Protein AF-A0A916LHQ2-F1 (afdb_monomer_lite)

Structure (mmCIF, N/CA/C/O backbone):
data_AF-A0A916LHQ2-F1
#
_entry.id   AF-A0A916LHQ2-F1
#
loop_
_atom_site.group_PDB
_a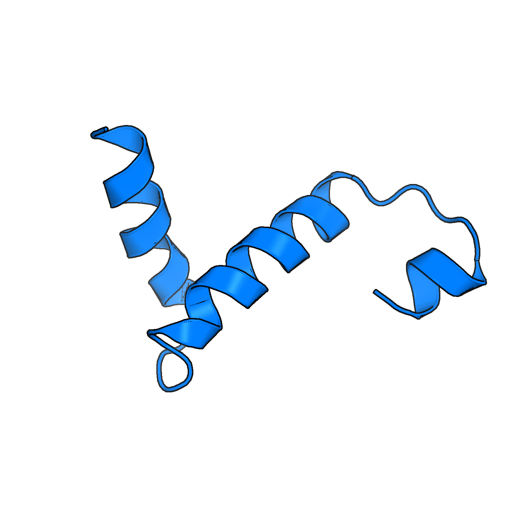tom_site.id
_atom_site.type_symbol
_atom_site.label_atom_id
_atom_site.label_alt_id
_atom_site.label_comp_id
_atom_site.label_asym_id
_atom_site.label_entity_id
_atom_site.label_seq_id
_atom_site.pdbx_PDB_ins_code
_atom_site.Cartn_x
_atom_site.Cartn_y
_atom_site.Cartn_z
_atom_site.occupancy
_atom_site.B_iso_or_equiv
_atom_site.auth_seq_id
_atom_site.auth_comp_id
_atom_site.auth_asym_id
_atom_site.auth_atom_id
_atom_site.pdbx_PDB_model_num
ATOM 1 N N . MET A 1 1 ? -6.349 -3.169 5.339 1.00 93.06 1 MET A N 1
ATOM 2 C CA . MET A 1 1 ? -7.439 -2.164 5.367 1.00 93.06 1 MET A CA 1
ATOM 3 C C . MET A 1 1 ? -8.536 -2.516 6.368 1.00 93.06 1 MET A C 1
ATOM 5 O O . MET A 1 1 ? -9.265 -1.630 6.787 1.00 93.06 1 MET A O 1
ATOM 9 N N . ASP A 1 2 ? -8.599 -3.762 6.832 1.00 95.62 2 ASP A N 1
ATOM 10 C CA . ASP A 1 2 ? -9.662 -4.268 7.709 1.00 95.62 2 ASP A CA 1
ATOM 11 C C . ASP A 1 2 ? -9.819 -3.492 9.020 1.00 95.62 2 ASP A C 1
ATOM 13 O O . ASP A 1 2 ? -10.936 -3.167 9.398 1.00 95.62 2 ASP A O 1
ATOM 17 N N . ALA A 1 3 ? -8.721 -3.103 9.678 1.00 95.31 3 ALA A N 1
ATOM 18 C CA . ALA A 1 3 ? -8.793 -2.288 10.894 1.00 95.31 3 ALA A CA 1
ATOM 19 C C . ALA A 1 3 ? -9.397 -0.895 10.633 1.00 95.31 3 ALA A C 1
ATOM 21 O O . ALA A 1 3 ? -10.174 -0.394 11.441 1.00 95.31 3 ALA A O 1
ATOM 22 N N . VAL A 1 4 ? -9.079 -0.283 9.487 1.00 95.81 4 VAL A N 1
ATOM 23 C CA . VAL A 1 4 ? -9.652 1.007 9.069 1.00 95.81 4 VAL A CA 1
ATOM 24 C C . VAL A 1 4 ? -11.157 0.852 8.843 1.00 95.81 4 VAL A C 1
ATOM 26 O O . VAL A 1 4 ? -11.935 1.641 9.372 1.00 95.81 4 VAL A O 1
ATOM 29 N N . ALA A 1 5 ? -11.573 -0.210 8.144 1.00 96.00 5 ALA A N 1
ATOM 30 C CA . ALA A 1 5 ? -12.983 -0.512 7.903 1.00 96.00 5 ALA A CA 1
ATOM 31 C C . ALA A 1 5 ? -13.752 -0.818 9.201 1.00 96.00 5 ALA A C 1
ATOM 33 O O . ALA A 1 5 ? -14.849 -0.305 9.401 1.00 96.00 5 ALA A O 1
ATOM 34 N N . ALA A 1 6 ? -13.162 -1.600 10.108 1.00 97.94 6 ALA A N 1
ATOM 35 C CA . ALA A 1 6 ? -13.784 -2.002 11.368 1.00 97.94 6 ALA A CA 1
ATOM 36 C C . ALA A 1 6 ? -13.928 -0.848 12.376 1.00 97.94 6 ALA A C 1
ATOM 38 O O . ALA A 1 6 ? -14.823 -0.877 13.215 1.00 97.94 6 ALA A O 1
ATOM 39 N N . THR A 1 7 ? -13.054 0.159 12.312 1.00 97.31 7 THR A N 1
ATOM 40 C CA . THR A 1 7 ? -13.053 1.299 13.248 1.00 97.31 7 THR A CA 1
ATOM 41 C C . THR A 1 7 ? 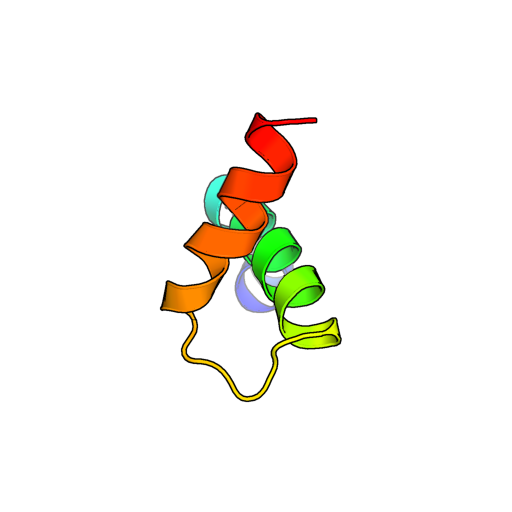-13.705 2.558 12.684 1.00 97.31 7 THR A C 1
ATOM 43 O O . THR A 1 7 ? -13.920 3.512 13.428 1.00 97.31 7 THR A O 1
ATOM 46 N N . GLY A 1 8 ? -14.001 2.593 11.381 1.00 96.25 8 GLY A N 1
ATOM 47 C CA . GLY A 1 8 ? -14.445 3.811 10.701 1.00 96.25 8 GLY A CA 1
ATOM 48 C C . GLY A 1 8 ? -13.369 4.902 10.662 1.00 96.25 8 GLY A C 1
ATOM 49 O O . GLY A 1 8 ? -13.692 6.083 10.554 1.00 96.25 8 GLY A O 1
ATOM 50 N N . ALA A 1 9 ? -12.093 4.528 10.794 1.00 97.44 9 ALA A N 1
ATOM 51 C CA . ALA A 1 9 ? -10.995 5.483 10.818 1.00 97.44 9 ALA A CA 1
ATOM 52 C C . ALA A 1 9 ? -10.803 6.164 9.454 1.00 97.44 9 ALA A C 1
ATOM 54 O O . ALA A 1 9 ? -10.877 5.538 8.397 1.00 97.44 9 ALA A O 1
ATOM 55 N N . THR A 1 10 ? -10.461 7.450 9.475 1.00 97.88 10 THR A N 1
ATOM 56 C CA . THR A 1 10 ? -10.100 8.198 8.266 1.00 97.88 10 THR A CA 1
ATOM 57 C C . THR A 1 10 ? -8.609 8.038 7.989 1.00 97.88 10 THR A C 1
ATOM 59 O O . THR A 1 10 ? -7.777 8.660 8.644 1.00 97.88 10 THR A O 1
ATOM 62 N N . ALA A 1 11 ? -8.263 7.213 6.998 1.00 97.00 11 ALA A N 1
ATOM 63 C CA . ALA A 1 11 ? -6.878 6.955 6.597 1.00 97.00 11 ALA A CA 1
ATOM 64 C C . ALA A 1 11 ? -6.660 7.220 5.092 1.00 97.00 11 ALA A C 1
ATOM 66 O O . ALA A 1 11 ? -6.385 6.280 4.343 1.00 97.00 11 ALA A O 1
ATOM 67 N N . PRO A 1 12 ? -6.784 8.470 4.605 1.00 96.50 12 PRO A N 1
ATOM 68 C CA . PRO A 1 12 ? -6.776 8.773 3.171 1.00 96.50 12 PRO A CA 1
AT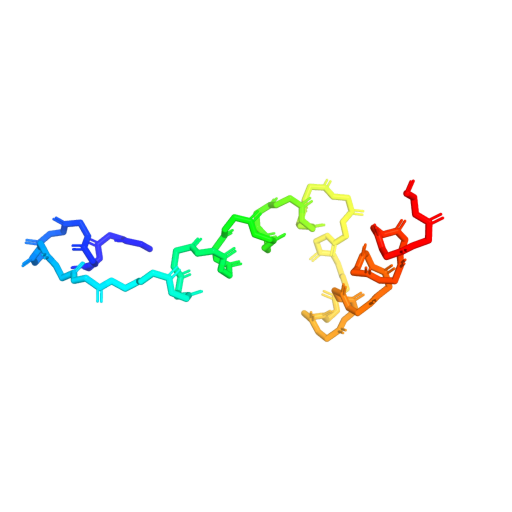OM 69 C C . PRO A 1 12 ? -5.447 8.409 2.496 1.00 96.50 12 PRO A C 1
ATOM 71 O O . PRO A 1 12 ? -5.449 7.758 1.455 1.00 96.50 12 PRO A O 1
ATOM 74 N N . LEU A 1 13 ? -4.309 8.739 3.119 1.00 97.38 13 LEU A N 1
ATOM 75 C CA . LEU A 1 13 ? -2.988 8.382 2.584 1.00 97.38 13 LEU A CA 1
ATOM 76 C C . LEU A 1 13 ? -2.730 6.872 2.642 1.00 97.38 13 LEU A C 1
ATOM 78 O O . LEU A 1 13 ? -2.178 6.309 1.702 1.00 97.38 13 LEU A O 1
ATOM 82 N N . GLY A 1 14 ? -3.170 6.204 3.713 1.00 96.94 14 GLY A N 1
ATOM 83 C CA . GLY A 1 14 ? -3.054 4.749 3.842 1.00 96.94 14 GLY A CA 1
ATOM 84 C C . GLY A 1 14 ? -3.913 3.998 2.824 1.00 96.94 14 GLY A C 1
ATOM 85 O O . GLY A 1 14 ? -3.457 3.021 2.241 1.00 96.94 14 GLY A O 1
ATOM 86 N N . SER A 1 15 ? -5.123 4.493 2.556 1.00 97.44 15 SER A N 1
ATOM 87 C CA . SER A 1 15 ? -6.028 3.933 1.543 1.00 97.44 15 SER A CA 1
ATOM 88 C C . SER A 1 15 ? -5.441 4.098 0.144 1.00 97.44 15 SER A C 1
ATOM 90 O O . SER A 1 15 ? -5.386 3.142 -0.621 1.00 97.44 15 SER A O 1
ATOM 92 N N . HIS A 1 16 ? -4.898 5.281 -0.157 1.00 96.94 16 HIS A N 1
ATOM 93 C CA . HIS A 1 16 ? -4.226 5.515 -1.430 1.00 96.94 16 HIS A CA 1
ATOM 94 C C . HIS A 1 16 ? -2.974 4.639 -1.604 1.00 96.94 16 HIS A C 1
ATOM 96 O O . HIS A 1 16 ? -2.748 4.084 -2.678 1.00 96.94 16 HIS A O 1
ATOM 102 N N . ALA A 1 17 ? -2.179 4.461 -0.544 1.00 96.69 17 ALA A N 1
ATOM 103 C CA . ALA A 1 17 ? -1.037 3.552 -0.564 1.00 96.69 17 ALA A CA 1
ATOM 104 C C . ALA A 1 17 ? -1.472 2.095 -0.798 1.00 96.69 17 ALA A C 1
ATOM 106 O O . ALA A 1 17 ? -0.840 1.398 -1.590 1.00 96.69 17 ALA A O 1
ATOM 107 N N . ALA A 1 18 ? -2.568 1.647 -0.174 1.00 97.62 18 ALA A N 1
ATOM 108 C CA . ALA A 1 18 ? -3.119 0.311 -0.393 1.00 97.62 18 ALA A CA 1
ATOM 109 C C . ALA A 1 18 ? -3.492 0.083 -1.868 1.00 97.62 18 ALA A C 1
ATOM 111 O O . ALA A 1 18 ? -3.123 -0.946 -2.431 1.00 97.62 18 ALA A O 1
ATOM 112 N N . ASP A 1 19 ? -4.124 1.064 -2.521 1.00 96.50 19 ASP A N 1
ATOM 113 C CA . ASP A 1 19 ? -4.450 0.991 -3.951 1.00 96.50 19 ASP A CA 1
ATOM 114 C C . ASP A 1 19 ? -3.201 0.940 -4.843 1.00 96.50 19 ASP A C 1
ATOM 116 O O . ASP A 1 19 ? -3.177 0.231 -5.853 1.00 96.50 19 ASP A O 1
ATOM 120 N N . ILE A 1 20 ? -2.159 1.707 -4.501 1.00 96.50 20 ILE A N 1
ATOM 121 C CA . ILE A 1 20 ? -0.890 1.703 -5.237 1.00 96.50 20 ILE A CA 1
ATOM 122 C C . ILE A 1 20 ? -0.239 0.322 -5.152 1.00 96.50 20 ILE A C 1
ATOM 124 O O . ILE A 1 20 ? 0.105 -0.247 -6.188 1.00 96.50 20 ILE A O 1
ATOM 128 N N . TYR A 1 21 ? -0.093 -0.225 -3.945 1.00 97.12 21 TYR A N 1
ATOM 129 C CA . TYR A 1 21 ? 0.588 -1.502 -3.750 1.00 97.12 21 TYR A CA 1
ATOM 130 C C . TYR A 1 21 ? -0.225 -2.694 -4.261 1.00 97.12 21 TYR A C 1
ATOM 132 O O . TYR A 1 21 ? 0.370 -3.624 -4.793 1.00 97.12 21 TYR A O 1
ATOM 140 N N . ALA A 1 22 ? -1.560 -2.654 -4.193 1.00 97.00 22 ALA A N 1
ATOM 141 C CA . ALA A 1 22 ? -2.406 -3.687 -4.794 1.00 97.00 22 ALA A CA 1
ATOM 142 C C . ALA A 1 22 ? -2.208 -3.773 -6.317 1.00 97.00 22 ALA A C 1
ATOM 144 O O . ALA A 1 22 ? -2.108 -4.866 -6.867 1.00 97.00 22 ALA A O 1
ATOM 145 N N . LYS A 1 23 ? -2.096 -2.622 -6.994 1.00 95.12 23 LYS A N 1
ATOM 146 C CA . LYS A 1 23 ? -1.788 -2.566 -8.432 1.00 95.12 23 LYS A CA 1
ATOM 147 C C . LYS A 1 23 ? -0.354 -3.007 -8.725 1.00 95.12 23 LYS A C 1
ATOM 149 O O . LYS A 1 23 ? -0.141 -3.738 -9.677 1.00 95.12 23 LYS A O 1
ATOM 154 N N . PHE A 1 24 ? 0.612 -2.590 -7.907 1.00 96.69 24 PHE A N 1
ATOM 155 C CA . PHE A 1 24 ? 2.018 -2.969 -8.076 1.00 96.69 24 PHE A CA 1
ATOM 156 C C . PHE A 1 24 ? 2.234 -4.483 -7.938 1.00 96.69 24 PHE A C 1
ATOM 158 O O . PHE A 1 24 ? 2.910 -5.091 -8.761 1.00 96.69 24 PH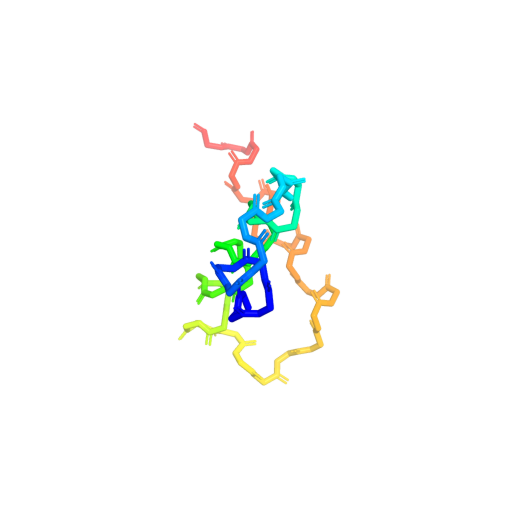E A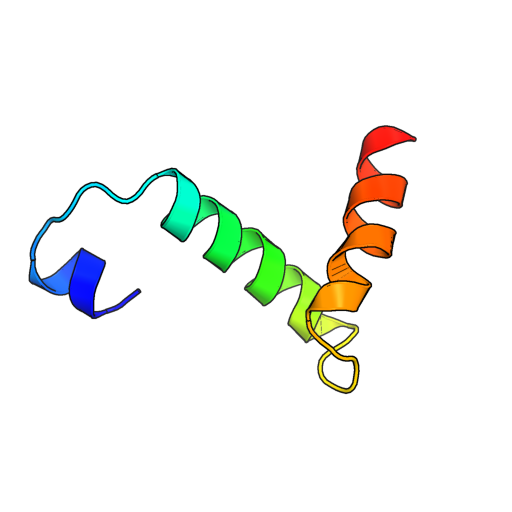 O 1
ATOM 165 N N . ALA A 1 25 ? 1.609 -5.111 -6.940 1.00 97.19 25 ALA A N 1
ATOM 166 C CA . ALA A 1 25 ? 1.744 -6.541 -6.685 1.00 97.19 25 ALA A CA 1
ATOM 167 C C . ALA A 1 25 ? 1.141 -7.429 -7.789 1.00 97.19 25 ALA A C 1
ATOM 169 O O . ALA A 1 25 ? 1.504 -8.597 -7.871 1.00 97.19 25 ALA A O 1
ATOM 170 N N . ALA A 1 26 ? 0.251 -6.907 -8.640 1.00 96.75 26 ALA A N 1
ATOM 171 C CA . ALA A 1 26 ? -0.284 -7.669 -9.770 1.00 96.75 26 ALA A CA 1
ATOM 172 C C . ALA A 1 26 ? 0.810 -8.055 -10.784 1.00 96.75 26 ALA A C 1
ATOM 174 O O . ALA A 1 26 ? 0.754 -9.148 -11.343 1.00 96.75 26 ALA A O 1
ATOM 175 N N . ASP A 1 27 ? 1.817 -7.190 -10.956 1.00 95.62 27 ASP A N 1
ATOM 176 C CA . ASP A 1 27 ? 2.880 -7.349 -11.957 1.00 95.62 27 ASP A CA 1
ATOM 177 C C . ASP A 1 27 ? 4.279 -7.557 -11.338 1.00 95.62 27 ASP A C 1
ATOM 179 O O . ASP A 1 27 ? 5.197 -8.004 -12.025 1.00 95.62 27 ASP A O 1
ATOM 183 N N . HIS A 1 28 ? 4.464 -7.227 -10.052 1.00 96.44 28 HIS A N 1
ATOM 184 C CA . HIS A 1 28 ? 5.778 -7.135 -9.395 1.00 96.44 28 HIS A CA 1
ATOM 185 C C . HIS A 1 28 ? 5.798 -7.712 -7.965 1.00 96.44 28 HIS A C 1
ATOM 187 O O . HIS A 1 28 ? 6.482 -7.186 -7.085 1.00 96.44 28 HIS A O 1
ATOM 193 N N . ALA A 1 29 ? 5.023 -8.770 -7.698 1.00 96.69 29 ALA A N 1
ATOM 194 C CA . ALA A 1 29 ? 4.916 -9.384 -6.365 1.00 96.69 29 ALA A CA 1
ATOM 195 C C . ALA A 1 29 ? 6.245 -9.920 -5.792 1.00 96.69 29 ALA A C 1
ATOM 197 O O . ALA A 1 29 ? 6.350 -10.122 -4.584 1.00 96.69 29 ALA A O 1
ATOM 198 N N . ASP A 1 30 ? 7.230 -10.192 -6.646 1.00 97.25 30 ASP A N 1
ATOM 199 C CA . ASP A 1 30 ? 8.547 -10.729 -6.302 1.00 97.25 30 ASP A CA 1
ATOM 200 C C . ASP A 1 30 ? 9.592 -9.650 -5.971 1.00 97.25 30 ASP A C 1
ATOM 202 O O . ASP A 1 30 ? 10.668 -9.972 -5.462 1.00 97.25 30 ASP A O 1
ATOM 206 N N . LEU A 1 31 ? 9.288 -8.375 -6.234 1.00 97.56 31 LEU A N 1
ATOM 207 C CA . LEU A 1 31 ? 10.180 -7.255 -5.950 1.00 97.56 31 LEU A CA 1
ATOM 208 C C . LEU A 1 31 ? 9.964 -6.696 -4.541 1.00 97.56 31 LEU A C 1
ATOM 210 O O . LEU A 1 31 ? 8.869 -6.742 -3.978 1.00 97.56 31 LEU A O 1
ATOM 214 N N . ASP A 1 32 ? 11.017 -6.093 -3.985 1.00 98.19 32 ASP A N 1
ATOM 215 C CA . ASP A 1 32 ? 10.882 -5.293 -2.771 1.00 98.19 32 ASP A CA 1
ATOM 216 C C . ASP A 1 32 ? 9.913 -4.123 -3.004 1.00 98.19 32 ASP A C 1
ATOM 218 O O . ASP A 1 32 ? 9.891 -3.512 -4.075 1.00 98.19 32 ASP A O 1
ATOM 222 N N . PHE A 1 33 ? 9.132 -3.770 -1.983 1.00 96.12 33 PHE A N 1
ATOM 223 C CA . PHE A 1 33 ? 8.122 -2.713 -2.068 1.00 96.12 33 PHE A CA 1
ATOM 224 C C . PHE A 1 33 ? 8.702 -1.358 -2.513 1.00 96.12 33 PHE A C 1
ATOM 226 O O . PHE A 1 33 ? 7.989 -0.557 -3.119 1.00 96.12 33 PHE A O 1
ATOM 233 N N . SER A 1 34 ? 9.993 -1.100 -2.268 1.00 97.62 34 SER A N 1
ATOM 234 C CA . SER A 1 34 ? 10.676 0.110 -2.738 1.00 97.62 34 SER A CA 1
ATOM 235 C C . SER A 1 34 ? 10.684 0.252 -4.267 1.00 97.62 34 SER A C 1
ATOM 237 O O . SER A 1 34 ? 10.740 1.377 -4.770 1.00 97.62 34 SER A O 1
ATOM 239 N N . ALA A 1 35 ? 10.533 -0.843 -5.023 1.00 98.06 35 ALA A N 1
ATOM 240 C CA . ALA A 1 35 ? 10.472 -0.833 -6.485 1.00 98.06 35 ALA A CA 1
ATOM 241 C C . ALA A 1 35 ? 9.222 -0.127 -7.053 1.00 98.06 35 ALA A C 1
ATOM 243 O O . ALA A 1 35 ? 9.208 0.237 -8.233 1.00 98.06 35 ALA A O 1
ATOM 244 N N . VAL A 1 36 ? 8.224 0.194 -6.216 1.00 97.12 36 VAL A N 1
ATOM 245 C CA . VAL A 1 36 ? 7.055 1.014 -6.589 1.00 97.12 36 VAL A CA 1
ATOM 246 C C . VAL A 1 36 ? 7.438 2.374 -7.196 1.00 97.12 36 VAL A C 1
ATOM 248 O O . VAL A 1 36 ? 6.678 2.949 -7.978 1.00 97.12 36 VAL A O 1
ATOM 251 N N . ILE A 1 37 ? 8.641 2.886 -6.899 1.00 97.06 37 ILE A N 1
ATOM 252 C CA . ILE A 1 37 ? 9.165 4.133 -7.475 1.00 97.06 37 ILE A CA 1
ATOM 253 C C . ILE A 1 37 ? 9.183 4.114 -9.010 1.00 97.06 37 ILE A C 1
ATOM 255 O O . ILE A 1 37 ? 8.946 5.144 -9.641 1.00 97.06 37 ILE A O 1
ATOM 259 N N . HIS A 1 38 ? 9.418 2.953 -9.625 1.00 95.44 38 HIS A N 1
ATOM 260 C CA . HIS A 1 38 ? 9.438 2.815 -11.079 1.00 95.44 38 HIS A CA 1
ATOM 261 C C . HIS A 1 38 ? 8.035 2.965 -11.681 1.00 95.44 38 HIS A C 1
ATOM 263 O O . HIS A 1 38 ? 7.867 3.660 -12.681 1.00 95.44 38 HIS A O 1
ATOM 269 N N . THR A 1 39 ? 7.012 2.418 -11.020 1.00 92.38 39 THR A N 1
ATOM 270 C CA . THR A 1 39 ? 5.601 2.582 -11.404 1.00 92.38 39 THR A CA 1
ATOM 271 C C . THR A 1 39 ? 5.135 4.030 -11.270 1.00 92.38 39 THR A C 1
ATOM 273 O O . THR A 1 39 ? 4.373 4.517 -12.103 1.00 92.38 39 THR A O 1
ATOM 276 N N . LEU A 1 40 ? 5.588 4.738 -10.231 1.00 93.56 40 LEU A N 1
ATOM 277 C CA . LEU A 1 40 ? 5.243 6.148 -10.030 1.00 93.56 40 LEU A CA 1
ATOM 278 C C . LEU A 1 40 ? 5.876 7.051 -11.091 1.00 93.56 40 LEU A C 1
ATOM 280 O O . LEU A 1 40 ? 5.206 7.957 -11.578 1.00 93.56 40 LEU A O 1
ATOM 284 N N . ARG A 1 41 ? 7.125 6.780 -11.493 1.00 93.56 41 ARG A N 1
ATOM 285 C CA . ARG A 1 41 ? 7.778 7.500 -12.599 1.00 93.56 41 ARG A CA 1
ATOM 286 C C . ARG A 1 41 ? 7.012 7.330 -13.909 1.00 93.56 41 ARG A C 1
ATOM 288 O O . ARG A 1 41 ? 6.658 8.326 -14.521 1.00 93.56 41 ARG A O 1
ATOM 295 N N . ALA A 1 42 ? 6.623 6.100 -14.251 1.00 86.12 42 ALA A N 1
ATOM 296 C CA . ALA A 1 42 ? 5.834 5.831 -15.456 1.00 86.12 42 ALA A CA 1
ATOM 297 C C . ALA A 1 42 ? 4.493 6.594 -15.506 1.00 86.12 42 ALA A C 1
ATOM 299 O O . ALA A 1 42 ? 4.017 6.917 -16.586 1.00 86.12 42 ALA A O 1
ATOM 300 N N . ARG A 1 43 ? 3.879 6.892 -14.351 1.00 83.75 43 ARG A N 1
ATOM 301 C CA . ARG A 1 43 ? 2.660 7.719 -14.273 1.00 83.75 43 ARG A CA 1
ATOM 302 C C . ARG A 1 43 ? 2.916 9.216 -14.395 1.00 83.75 43 ARG A C 1
ATOM 304 O O . ARG A 1 43 ? 2.011 9.927 -14.800 1.00 83.75 43 ARG A O 1
ATOM 311 N N . ALA A 1 44 ? 4.077 9.695 -13.959 1.00 85.69 44 ALA A N 1
ATOM 312 C CA . ALA A 1 44 ? 4.423 11.113 -14.033 1.00 85.69 44 ALA A CA 1
ATOM 313 C C . ALA A 1 44 ? 4.764 11.547 -15.466 1.00 85.69 44 ALA A C 1
ATOM 315 O O . ALA A 1 44 ? 4.582 12.711 -15.809 1.00 85.69 44 ALA A O 1
ATOM 316 N N . ASP A 1 45 ? 5.241 10.602 -16.277 1.00 74.44 45 ASP A N 1
ATOM 317 C CA . ASP A 1 45 ? 5.627 10.823 -17.671 1.00 74.44 45 ASP A CA 1
ATOM 318 C C . ASP A 1 45 ? 4.455 10.637 -18.667 1.00 74.44 45 ASP A C 1
ATOM 320 O O . ASP A 1 45 ? 4.647 10.817 -19.871 1.00 74.44 45 ASP A O 1
ATOM 324 N N . ALA A 1 46 ? 3.263 10.262 -18.179 1.00 60.53 46 ALA A N 1
ATOM 325 C CA . ALA A 1 46 ? 2.038 10.023 -18.955 1.00 60.53 46 ALA A CA 1
ATOM 326 C C . ALA A 1 46 ? 1.058 11.202 -18.860 1.00 60.53 46 ALA A C 1
ATOM 328 O O . ALA A 1 46 ? 0.414 11.502 -19.892 1.00 60.53 46 ALA A O 1
#

Sequence (46 aa):
MDAVAATGATAPLGSHAADIYAKFAADHADLDFSAVIHTLRARADA

InterPro domains:
  IPR013328 6-phosphogluconate dehydrogenase, domain 2 [G3DSA:1.10.1040.10] (1-46)

Secondary structure (DSSP, 8-state):
-HHHHHHT---HHHHHHHHHHHHHHHHHTTS-GGGHHHHHHHHH--

Radius of gyration: 12.67 Å; chains: 1; bounding box: 25×22×32 Å

Organism: Mycobacterium tuberculosis (NCBI:txid1773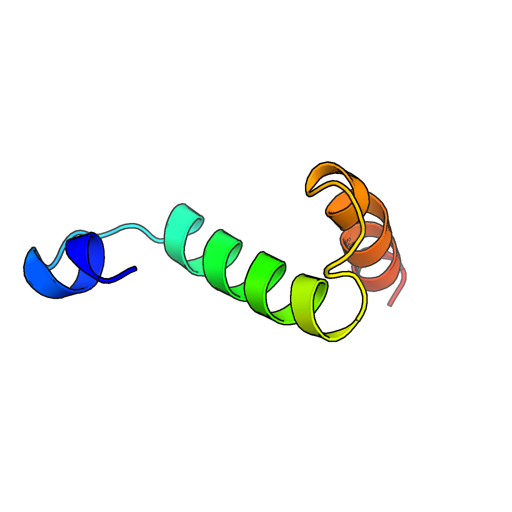)

pLDDT: mean 94.46, std 6.67, range [60.53, 98.19]

Foldseek 3Di:
DVVCVVVVNDDPVVVVVVVLVVVCCVPPVPDDPVCSVVVVVVVVVD